Protein AF-A0A820PG14-F1 (afdb_monomer)

pLDDT: mean 74.49, std 11.97, range [37.75, 89.69]

Structure (mmCIF, N/CA/C/O backbone):
data_AF-A0A820PG14-F1
#
_entry.id   AF-A0A820PG14-F1
#
loop_
_atom_site.group_PDB
_atom_site.id
_atom_site.type_symbol
_atom_site.label_atom_id
_atom_site.label_alt_id
_atom_site.label_comp_id
_atom_site.label_asym_id
_atom_site.label_entity_id
_atom_site.label_seq_id
_atom_site.pdbx_PDB_ins_code
_atom_site.Cartn_x
_ato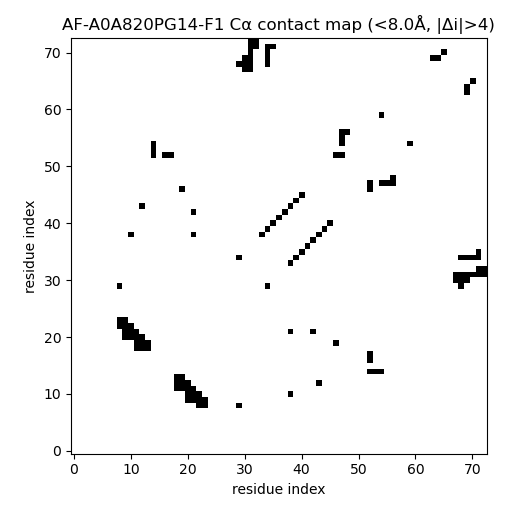m_site.Cartn_y
_atom_site.Cartn_z
_atom_site.occupancy
_atom_site.B_iso_or_equiv
_atom_site.auth_seq_id
_atom_site.auth_comp_id
_atom_site.auth_asym_id
_atom_site.auth_atom_id
_atom_site.pdbx_PDB_model_num
ATOM 1 N N . MET A 1 1 ? 8.191 -2.896 -27.691 1.00 37.75 1 MET A N 1
ATOM 2 C CA . MET A 1 1 ? 8.576 -1.863 -26.705 1.00 37.75 1 MET A CA 1
ATOM 3 C C . MET A 1 1 ? 7.311 -1.149 -26.268 1.00 37.75 1 MET A C 1
ATOM 5 O O . MET A 1 1 ? 6.690 -0.494 -27.097 1.00 37.75 1 MET A O 1
ATOM 9 N N . VAL A 1 2 ? 6.872 -1.344 -25.025 1.00 42.28 2 VAL A N 1
ATOM 10 C CA . VAL A 1 2 ? 5.753 -0.568 -24.475 1.00 42.28 2 VAL A CA 1
ATOM 11 C C . VAL A 1 2 ? 6.286 0.846 -24.255 1.00 42.28 2 VAL A C 1
ATOM 13 O O . VAL A 1 2 ? 7.275 1.023 -23.549 1.00 42.28 2 VAL A O 1
ATOM 16 N N . LYS A 1 3 ? 5.713 1.835 -24.949 1.00 42.66 3 LYS A N 1
ATOM 17 C CA . LYS A 1 3 ? 6.029 3.248 -24.713 1.00 42.66 3 LYS A CA 1
ATOM 18 C C . LYS A 1 3 ? 5.697 3.541 -23.249 1.00 42.66 3 LYS A C 1
ATOM 20 O O . LYS A 1 3 ? 4.559 3.297 -22.860 1.00 42.66 3 LYS A O 1
ATOM 25 N N . ASN A 1 4 ? 6.662 4.046 -22.475 1.00 50.88 4 ASN A N 1
ATOM 26 C CA . ASN A 1 4 ? 6.425 4.606 -21.142 1.00 50.88 4 ASN A CA 1
ATOM 27 C C . ASN A 1 4 ? 5.427 5.758 -21.290 1.00 50.88 4 ASN A C 1
ATOM 29 O O . ASN A 1 4 ? 5.813 6.898 -21.551 1.00 50.88 4 ASN A O 1
ATOM 33 N N . GLN A 1 5 ? 4.135 5.450 -21.216 1.00 50.22 5 GLN A N 1
ATOM 34 C CA . GLN A 1 5 ? 3.128 6.477 -21.056 1.00 50.22 5 GLN A CA 1
ATOM 35 C C . GLN A 1 5 ? 3.336 7.081 -19.665 1.00 50.22 5 GLN A C 1
ATOM 37 O O . GLN A 1 5 ? 3.566 6.332 -18.714 1.00 50.22 5 GLN A O 1
ATOM 42 N N . PRO A 1 6 ? 3.319 8.416 -19.536 1.00 50.41 6 PRO A N 1
ATOM 43 C CA . PRO A 1 6 ? 3.350 9.061 -18.237 1.00 50.41 6 PRO A CA 1
ATOM 44 C C . PRO A 1 6 ? 2.038 8.731 -17.524 1.00 50.41 6 PRO A C 1
ATOM 46 O O . PRO A 1 6 ? 1.029 9.407 -17.706 1.00 50.41 6 PRO A O 1
ATOM 49 N N . CYS A 1 7 ? 2.038 7.645 -16.760 1.00 52.09 7 CYS A N 1
ATOM 50 C CA . CYS A 1 7 ? 0.950 7.331 -15.859 1.00 52.09 7 CYS A CA 1
ATOM 51 C C . CYS A 1 7 ? 0.952 8.397 -14.752 1.00 52.09 7 CYS A C 1
ATOM 53 O O . CYS A 1 7 ? 1.981 8.661 -14.121 1.00 52.09 7 CYS A O 1
ATOM 55 N N . ILE A 1 8 ? -0.195 9.045 -14.549 1.00 52.38 8 ILE A N 1
ATOM 56 C CA . ILE A 1 8 ? -0.472 9.758 -13.304 1.00 52.38 8 ILE A CA 1
ATOM 57 C C . ILE A 1 8 ? -0.761 8.654 -12.290 1.00 52.38 8 ILE A C 1
ATOM 59 O O . ILE A 1 8 ? -1.828 8.051 -12.301 1.00 52.38 8 IL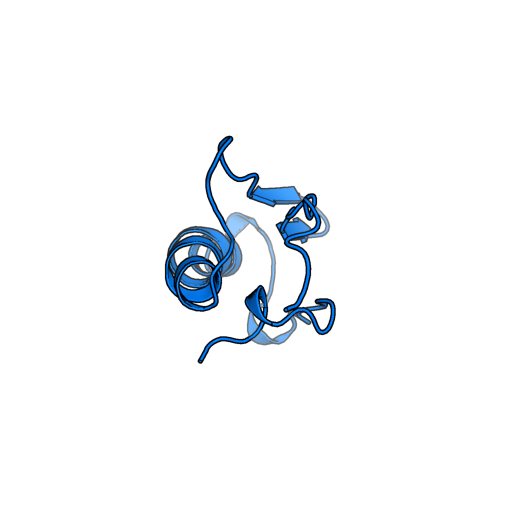E A O 1
ATOM 63 N N . GLU A 1 9 ? 0.254 8.308 -11.507 1.00 60.88 9 GLU A N 1
ATOM 64 C CA . GLU A 1 9 ? 0.233 7.158 -10.603 1.00 60.88 9 GLU A CA 1
ATOM 65 C C . GLU A 1 9 ? -0.121 7.665 -9.206 1.00 60.88 9 GLU A C 1
ATOM 67 O O . GLU A 1 9 ? 0.758 7.978 -8.403 1.00 60.88 9 GLU A O 1
ATOM 72 N N . ILE A 1 10 ? -1.424 7.841 -8.971 1.00 62.25 10 ILE A N 1
ATOM 73 C CA . ILE A 1 10 ? -1.977 8.157 -7.652 1.00 62.25 10 ILE A CA 1
ATOM 74 C C . ILE A 1 10 ? -2.479 6.852 -7.052 1.00 62.25 10 ILE A C 1
ATOM 76 O O . ILE A 1 10 ? -3.245 6.118 -7.677 1.00 62.25 10 ILE A O 1
ATOM 80 N N . PHE A 1 11 ? -2.051 6.580 -5.828 1.00 68.12 11 PHE A N 1
ATOM 81 C CA . PHE A 1 11 ? -2.661 5.559 -4.994 1.00 68.12 11 PHE A CA 1
ATOM 82 C C . PHE A 1 11 ? -3.509 6.246 -3.933 1.00 68.12 11 PHE A C 1
ATOM 84 O O . PHE A 1 11 ? -3.013 7.161 -3.279 1.00 68.12 11 PHE A O 1
ATOM 91 N N . GLU A 1 12 ? -4.755 5.809 -3.761 1.00 68.56 12 GLU A N 1
ATOM 92 C CA . GLU A 1 12 ? -5.711 6.394 -2.820 1.00 68.56 12 GLU A CA 1
ATOM 93 C C . GLU A 1 12 ? -6.312 5.311 -1.918 1.00 68.56 12 GLU A C 1
ATOM 95 O O . GLU A 1 12 ? -6.718 4.247 -2.384 1.00 68.56 12 GLU A O 1
ATOM 100 N N . ILE A 1 13 ? -6.410 5.607 -0.623 1.00 74.81 13 ILE A N 1
ATOM 101 C CA . ILE A 1 13 ? -7.247 4.885 0.338 1.00 74.81 13 ILE A CA 1
ATOM 102 C C . ILE A 1 13 ? -8.121 5.911 1.027 1.00 74.81 13 ILE A C 1
ATOM 104 O O . ILE A 1 13 ? -7.624 6.914 1.532 1.00 74.81 13 ILE A O 1
ATOM 108 N N . PHE A 1 14 ? -9.413 5.637 1.125 1.00 71.19 14 PHE A N 1
ATOM 109 C CA . PHE A 1 14 ? -10.309 6.437 1.940 1.00 71.19 14 PHE A CA 1
ATOM 110 C C . PHE A 1 14 ? -11.106 5.558 2.889 1.00 71.19 14 PHE A C 1
ATOM 112 O O . PHE A 1 14 ? -11.548 4.465 2.547 1.00 71.19 14 PHE A O 1
ATOM 119 N N . THR A 1 15 ? -11.292 6.066 4.098 1.00 71.44 15 THR A N 1
ATOM 120 C CA . THR A 1 15 ? -12.294 5.590 5.048 1.00 71.44 15 THR A CA 1
ATOM 121 C C . THR A 1 15 ? -13.462 6.571 5.046 1.00 71.44 15 THR A C 1
ATOM 123 O O . THR A 1 15 ? -13.415 7.616 4.394 1.00 71.44 15 THR A O 1
ATOM 126 N N . ALA A 1 16 ? -14.498 6.306 5.840 1.00 72.88 16 ALA A N 1
ATOM 127 C CA . ALA A 1 16 ? -15.571 7.279 6.049 1.00 72.88 16 ALA A CA 1
ATOM 128 C C . ALA A 1 16 ? -15.087 8.623 6.648 1.00 72.88 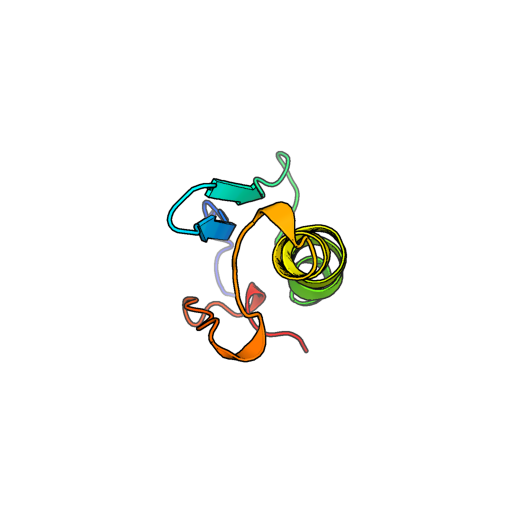16 ALA A C 1
ATOM 130 O O . ALA A 1 16 ? -15.838 9.595 6.639 1.00 72.88 16 ALA A O 1
ATOM 131 N N . LYS A 1 17 ? -13.860 8.691 7.195 1.00 73.44 17 LYS A N 1
ATOM 132 C CA . LYS A 1 17 ? -13.334 9.864 7.915 1.00 73.44 17 LYS A CA 1
ATOM 133 C C . LYS A 1 17 ? -12.061 10.466 7.324 1.00 73.44 17 LYS A C 1
ATOM 135 O O . LYS A 1 17 ? -11.795 11.641 7.569 1.00 73.44 17 LYS A O 1
ATOM 140 N N . ARG A 1 18 ? -11.232 9.681 6.635 1.00 79.12 18 ARG A N 1
ATOM 141 C CA . ARG A 1 18 ? -9.883 10.099 6.224 1.00 79.12 18 ARG A CA 1
ATOM 142 C C . ARG A 1 18 ? -9.574 9.613 4.815 1.00 79.12 18 ARG A C 1
ATOM 144 O O . ARG A 1 18 ? -9.921 8.494 4.464 1.00 79.12 18 ARG A O 1
ATOM 151 N N . LEU A 1 19 ? -8.884 10.451 4.049 1.00 80.88 19 LEU A N 1
ATOM 152 C CA . LEU A 1 19 ? -8.317 10.129 2.743 1.00 80.88 19 LEU A CA 1
ATOM 153 C C . LEU A 1 19 ? -6.789 10.116 2.882 1.00 80.88 19 LEU A C 1
ATOM 155 O O . LEU A 1 19 ? -6.211 11.026 3.476 1.00 80.88 19 LEU A O 1
ATOM 159 N N . HIS A 1 20 ? -6.148 9.087 2.345 1.00 82.94 20 HIS A N 1
ATOM 160 C CA . HIS A 1 20 ? -4.705 8.931 2.260 1.00 82.94 20 HIS A CA 1
ATOM 161 C C . HIS A 1 20 ? -4.315 8.711 0.809 1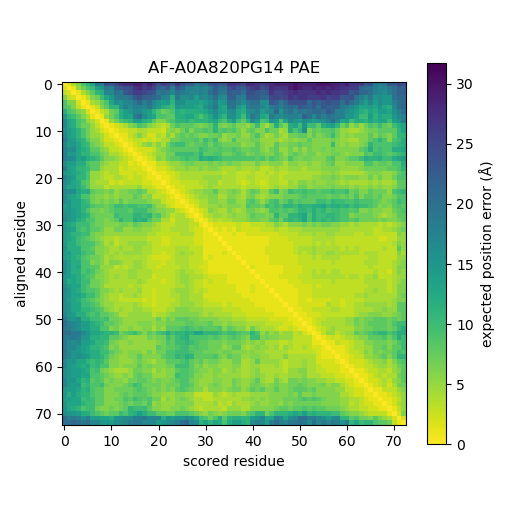.00 82.94 20 HIS A C 1
ATOM 163 O O . HIS A 1 20 ? -4.956 7.933 0.106 1.00 82.94 20 HIS A O 1
ATOM 169 N N . TRP A 1 21 ? -3.257 9.381 0.367 1.00 81.69 21 TRP A N 1
ATOM 170 C CA . TRP A 1 21 ? -2.774 9.242 -0.995 1.00 81.69 21 TRP A CA 1
ATOM 171 C C . TRP A 1 21 ? -1.259 9.324 -1.074 1.00 81.69 21 TRP A C 1
ATOM 173 O O . TRP A 1 21 ? -0.601 9.921 -0.218 1.00 81.69 21 TRP A O 1
ATOM 183 N N . VAL A 1 22 ? -0.714 8.744 -2.139 1.00 79.88 22 VAL A N 1
ATOM 184 C CA . VAL A 1 22 ? 0.706 8.837 -2.477 1.00 79.88 22 VAL A CA 1
ATOM 185 C C . VAL A 1 22 ? 0.843 9.394 -3.884 1.00 79.88 22 VAL A C 1
ATOM 187 O O . VAL A 1 22 ? 0.211 8.906 -4.819 1.00 79.88 22 VAL A O 1
ATOM 190 N N . VAL A 1 23 ? 1.683 10.419 -4.015 1.00 80.00 23 VAL A N 1
ATOM 191 C CA . VAL A 1 23 ? 2.086 11.020 -5.288 1.00 80.00 23 VAL A CA 1
ATOM 192 C C . VAL A 1 23 ? 3.593 10.852 -5.401 1.00 80.00 23 VAL A C 1
ATOM 194 O O . VAL A 1 23 ? 4.309 11.139 -4.443 1.00 80.00 23 VAL A O 1
ATOM 197 N N . LYS A 1 24 ? 4.066 10.378 -6.554 1.00 74.69 24 LYS A N 1
ATOM 198 C CA . LYS A 1 24 ? 5.505 10.269 -6.813 1.00 74.69 24 LYS A CA 1
ATOM 199 C C . LYS A 1 24 ? 6.123 11.610 -7.181 1.00 74.69 24 LYS A C 1
ATOM 201 O O . LYS A 1 24 ? 5.461 12.473 -7.767 1.00 74.69 24 LYS A O 1
ATOM 206 N N . ASP A 1 25 ? 7.429 11.697 -6.989 1.00 73.69 25 ASP A N 1
ATOM 207 C CA . ASP A 1 25 ? 8.208 12.818 -7.486 1.00 73.69 25 ASP A CA 1
ATOM 208 C C . ASP A 1 25 ? 8.515 12.704 -8.985 1.00 73.69 25 ASP A C 1
ATOM 210 O O . ASP A 1 25 ? 8.471 11.644 -9.627 1.00 73.69 25 ASP A O 1
ATOM 214 N N . LYS A 1 26 ? 8.824 13.853 -9.589 1.00 73.88 26 LYS A N 1
ATOM 215 C CA . LYS A 1 26 ? 9.118 13.947 -11.019 1.00 73.88 26 LYS A CA 1
ATOM 216 C C . LYS A 1 26 ? 10.364 13.126 -11.364 1.00 73.88 26 LYS A C 1
ATOM 218 O O . LYS A 1 26 ? 11.455 13.416 -10.889 1.00 73.88 26 LYS A O 1
ATOM 223 N N . GLY A 1 27 ? 10.211 12.181 -12.292 1.00 74.44 27 GLY A N 1
ATOM 224 C CA . GLY A 1 27 ? 11.304 11.337 -12.790 1.00 74.44 27 GLY A CA 1
ATOM 225 C C . GLY A 1 27 ? 11.344 9.939 -12.175 1.00 74.44 27 GLY A C 1
ATOM 226 O O . GLY A 1 27 ? 12.021 9.070 -12.721 1.00 74.44 27 GLY A O 1
ATOM 227 N N . GLU A 1 28 ? 10.572 9.682 -11.117 1.00 71.81 28 GLU A N 1
ATOM 228 C CA . GLU A 1 28 ? 10.411 8.332 -10.581 1.00 71.81 28 GLU A CA 1
ATOM 229 C C . GLU A 1 28 ? 9.516 7.476 -11.488 1.00 71.81 28 GLU A C 1
ATOM 231 O O . GLU A 1 28 ? 8.647 7.979 -12.207 1.00 71.81 28 GLU A O 1
ATOM 236 N N . SER A 1 29 ? 9.717 6.160 -11.470 1.00 72.69 29 SER A N 1
ATOM 237 C CA . SER A 1 29 ? 8.867 5.186 -12.167 1.00 72.69 29 SER A CA 1
ATOM 238 C C . SER A 1 29 ? 8.282 4.224 -11.146 1.00 72.69 29 SER A C 1
ATOM 240 O O . SER A 1 29 ? 9.028 3.712 -10.311 1.00 72.69 29 SER A O 1
ATOM 242 N N . TRP A 1 30 ? 6.981 3.935 -11.225 1.00 76.25 30 TRP A N 1
ATOM 243 C CA . TRP A 1 30 ? 6.410 2.880 -10.397 1.00 76.25 30 TRP A CA 1
ATOM 244 C C . TRP A 1 30 ? 6.889 1.541 -10.935 1.00 76.25 30 TRP A C 1
ATOM 246 O O . TRP A 1 30 ? 6.500 1.083 -12.007 1.00 76.25 30 TRP A O 1
ATOM 256 N N . THR A 1 31 ? 7.791 0.919 -10.194 1.00 80.31 31 THR A N 1
ATOM 257 C CA . THR A 1 31 ? 8.135 -0.485 -10.382 1.00 80.31 31 THR A CA 1
ATOM 258 C C . THR A 1 31 ? 7.269 -1.324 -9.448 1.00 80.31 31 THR A C 1
ATOM 260 O O . THR A 1 31 ? 6.762 -0.817 -8.447 1.00 80.31 31 THR A O 1
ATOM 263 N N . GLY A 1 32 ? 7.147 -2.626 -9.719 1.00 80.06 32 GLY A N 1
ATOM 264 C CA . GLY A 1 32 ? 6.525 -3.542 -8.754 1.00 80.06 32 GLY A CA 1
ATOM 265 C C . GLY A 1 32 ? 7.214 -3.504 -7.381 1.00 80.06 32 GLY A C 1
ATOM 266 O O . GLY A 1 32 ? 6.562 -3.682 -6.355 1.00 80.06 32 GLY A O 1
ATOM 267 N N . GLN A 1 33 ? 8.518 -3.191 -7.350 1.00 83.25 33 GLN A N 1
ATOM 268 C CA . GLN A 1 33 ? 9.270 -3.004 -6.110 1.00 83.25 33 GLN A CA 1
ATOM 269 C C . GLN A 1 33 ? 8.857 -1.725 -5.372 1.00 83.25 33 GLN A C 1
ATOM 271 O O . GLN A 1 33 ? 8.585 -1.783 -4.180 1.00 83.25 33 GLN A O 1
ATOM 276 N N . TYR A 1 34 ? 8.727 -0.597 -6.076 1.00 82.62 34 TYR A N 1
ATOM 277 C CA . TYR A 1 34 ? 8.237 0.656 -5.488 1.00 82.62 34 TYR A CA 1
ATOM 278 C C . TYR A 1 34 ? 6.822 0.492 -4.919 1.00 82.62 34 TYR A C 1
ATOM 280 O O . TYR A 1 34 ? 6.530 0.955 -3.819 1.00 82.62 34 TYR A O 1
ATOM 288 N N . PHE A 1 35 ? 5.953 -0.220 -5.644 1.00 81.12 35 PHE A N 1
ATOM 289 C CA . PHE A 1 35 ? 4.611 -0.531 -5.166 1.00 81.12 35 PHE A CA 1
ATOM 290 C C . PHE A 1 35 ? 4.642 -1.336 -3.858 1.00 81.12 35 PHE A C 1
ATOM 292 O O . PHE A 1 35 ? 3.925 -1.017 -2.915 1.00 81.12 35 PHE A O 1
ATOM 299 N N . ARG A 1 36 ? 5.502 -2.350 -3.745 1.00 83.25 36 ARG A N 1
ATOM 300 C CA . ARG A 1 36 ? 5.631 -3.111 -2.495 1.00 83.25 36 ARG A CA 1
ATOM 301 C C . ARG A 1 36 ? 6.211 -2.308 -1.341 1.00 83.25 36 ARG A C 1
ATOM 303 O O . ARG A 1 36 ? 5.643 -2.312 -0.248 1.00 83.25 36 ARG A O 1
ATOM 310 N N . ASP A 1 37 ? 7.358 -1.688 -1.566 1.00 87.25 37 ASP A N 1
ATOM 311 C CA . ASP A 1 37 ? 8.156 -1.136 -0.477 1.00 87.25 37 ASP A CA 1
ATOM 312 C C . ASP A 1 37 ? 7.551 0.187 -0.018 1.00 87.25 37 ASP A C 1
ATOM 314 O O . ASP A 1 37 ? 7.209 0.354 1.149 1.00 87.25 37 ASP A O 1
ATOM 318 N N . ILE A 1 38 ? 7.303 1.094 -0.959 1.00 86.06 38 ILE A N 1
ATOM 319 C CA . ILE A 1 38 ? 6.837 2.438 -0.633 1.00 86.06 38 ILE A CA 1
ATOM 320 C C . ILE A 1 38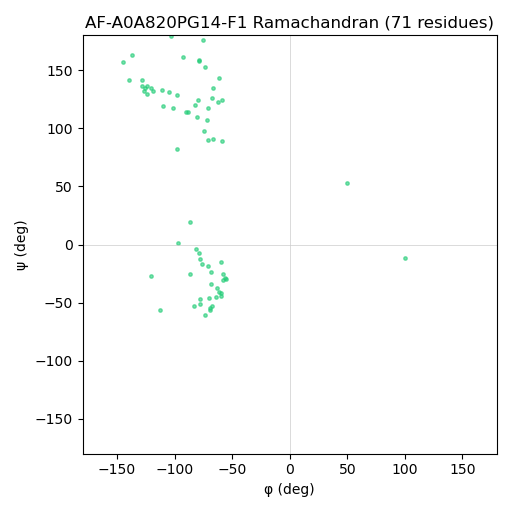 ? 5.324 2.441 -0.436 1.00 86.06 38 ILE A C 1
ATOM 322 O O . ILE A 1 38 ? 4.828 2.894 0.591 1.00 86.06 38 ILE A O 1
ATOM 326 N N . ILE A 1 39 ? 4.559 1.924 -1.399 1.00 83.69 39 ILE A N 1
ATOM 327 C CA . ILE A 1 39 ? 3.097 2.045 -1.335 1.00 83.69 39 ILE A CA 1
ATOM 328 C C . ILE A 1 39 ? 2.531 1.112 -0.276 1.00 83.69 39 ILE A C 1
ATOM 330 O O . ILE A 1 39 ? 1.941 1.585 0.690 1.00 83.69 39 ILE A O 1
ATOM 334 N N . LEU A 1 40 ? 2.733 -0.198 -0.404 1.00 83.81 40 LEU A N 1
ATOM 335 C CA . LEU A 1 40 ? 2.142 -1.142 0.541 1.00 83.81 40 LEU A CA 1
ATOM 336 C C . LEU A 1 40 ? 2.776 -1.032 1.934 1.00 83.81 40 LEU A C 1
ATOM 338 O O . LEU A 1 40 ? 2.068 -0.830 2.922 1.00 83.81 40 LEU A O 1
ATOM 342 N N . THR A 1 41 ? 4.102 -1.143 2.018 1.00 88.25 41 THR A N 1
ATOM 343 C CA . THR A 1 41 ? 4.780 -1.316 3.310 1.00 88.25 41 THR A CA 1
ATOM 344 C C . THR A 1 41 ? 4.898 -0.014 4.095 1.00 88.25 41 THR A C 1
ATOM 346 O O . THR A 1 41 ? 4.568 0.002 5.281 1.00 88.25 41 THR A O 1
ATOM 349 N N . GLU A 1 42 ? 5.322 1.081 3.463 1.00 89.69 42 GLU A N 1
ATOM 350 C CA . GLU A 1 42 ? 5.550 2.352 4.167 1.00 89.69 42 GLU A CA 1
ATOM 351 C C . GLU A 1 42 ? 4.302 3.234 4.304 1.00 89.69 42 GLU A C 1
ATOM 353 O O . GLU A 1 42 ? 4.237 4.057 5.220 1.00 89.69 42 GLU A O 1
ATOM 358 N N . ARG A 1 43 ? 3.309 3.107 3.413 1.00 87.69 43 ARG A N 1
ATOM 359 C CA . ARG A 1 43 ? 2.157 4.028 3.365 1.00 87.69 43 ARG A CA 1
ATOM 360 C C . ARG A 1 43 ? 0.846 3.347 3.751 1.00 87.69 43 ARG A C 1
ATOM 362 O O . ARG A 1 43 ? 0.200 3.755 4.716 1.00 87.69 43 ARG A O 1
ATOM 369 N N . VAL A 1 44 ? 0.478 2.271 3.056 1.00 85.12 44 VAL A N 1
ATOM 370 C CA . VAL A 1 44 ? -0.803 1.567 3.232 1.00 85.12 44 VAL A CA 1
ATOM 371 C C . VAL A 1 44 ? -0.892 0.838 4.560 1.00 85.12 44 VAL A C 1
ATOM 373 O O . VAL A 1 44 ? -1.836 1.067 5.310 1.00 85.12 44 VAL A O 1
ATOM 376 N N . PHE A 1 45 ? 0.050 -0.055 4.869 1.00 86.06 45 PHE A N 1
ATOM 377 C CA . PHE A 1 45 ? -0.057 -0.874 6.076 1.00 86.06 45 PHE A CA 1
ATOM 378 C C . PHE A 1 45 ? -0.080 -0.041 7.363 1.00 86.06 45 PHE A C 1
ATOM 380 O O . PHE A 1 45 ? -0.902 -0.352 8.225 1.00 86.06 45 PHE A O 1
ATOM 387 N N . PRO A 1 46 ? 0.723 1.029 7.516 1.00 89.06 46 PRO A N 1
ATOM 388 C CA . PRO A 1 46 ? 0.600 1.918 8.667 1.00 89.06 46 PRO A CA 1
ATOM 389 C C . PRO A 1 46 ? -0.748 2.637 8.719 1.00 89.06 46 PRO A C 1
ATOM 391 O O . PRO A 1 46 ? -1.312 2.790 9.799 1.00 89.06 46 PRO A O 1
ATOM 394 N N . PHE A 1 47 ? -1.294 3.044 7.567 1.00 86.50 47 PHE A N 1
ATOM 395 C CA . PHE A 1 47 ? -2.624 3.645 7.508 1.00 86.50 47 PHE A CA 1
ATOM 396 C C . PHE A 1 47 ? -3.713 2.654 7.942 1.00 86.50 47 PHE A C 1
ATOM 398 O O . PHE A 1 47 ? -4.571 3.006 8.746 1.00 86.50 47 PHE A O 1
ATOM 405 N N . LEU A 1 48 ? -3.668 1.408 7.472 1.00 84.50 48 LEU A N 1
ATOM 406 C CA . LEU A 1 48 ? -4.655 0.388 7.836 1.00 84.50 48 LEU A CA 1
ATOM 407 C C . LEU A 1 48 ? -4.557 -0.042 9.302 1.00 84.50 48 LEU A C 1
ATOM 409 O O . LEU A 1 48 ? -5.573 -0.313 9.927 1.00 84.50 48 LEU A O 1
ATOM 413 N N . LYS A 1 49 ? -3.348 -0.072 9.869 1.00 86.19 49 LYS A N 1
ATOM 414 C CA . LYS A 1 49 ? -3.118 -0.455 11.272 1.00 86.19 49 LYS A CA 1
ATOM 415 C C . LYS A 1 49 ? -3.370 0.676 12.272 1.00 86.19 49 LYS A C 1
ATOM 417 O O . LYS A 1 49 ? -3.243 0.455 13.472 1.00 86.19 49 LYS A O 1
ATOM 422 N N . ASN A 1 50 ? -3.678 1.886 11.810 1.00 84.62 50 ASN A N 1
ATOM 423 C CA . ASN A 1 50 ? -3.968 3.004 12.697 1.00 84.62 50 ASN A CA 1
ATOM 424 C C . ASN A 1 50 ? -5.420 2.922 13.194 1.00 84.62 50 ASN A C 1
ATOM 426 O O . ASN A 1 50 ? -6.358 3.185 12.442 1.00 84.62 50 ASN A O 1
ATOM 430 N N . GLU A 1 51 ? -5.587 2.619 14.480 1.00 83.69 51 GLU A N 1
ATOM 431 C CA . GLU A 1 51 ? -6.890 2.463 15.141 1.00 83.69 51 GLU A CA 1
ATOM 432 C C . GLU A 1 51 ? -7.784 3.717 15.045 1.00 83.69 51 GLU A C 1
ATOM 434 O O . GLU A 1 51 ? -9.011 3.611 15.031 1.00 83.69 51 GLU A O 1
ATOM 439 N N . GLU A 1 52 ? -7.209 4.915 14.885 1.00 84.44 52 GLU A N 1
ATOM 440 C CA . GLU A 1 52 ? -7.986 6.149 14.704 1.00 84.44 52 GLU A CA 1
ATOM 441 C C . GLU A 1 52 ? -8.693 6.239 13.343 1.00 84.44 52 GLU A C 1
ATOM 443 O O . GLU A 1 52 ? -9.607 7.052 13.168 1.00 84.44 52 GLU A O 1
ATOM 448 N N . ASN A 1 53 ? -8.267 5.445 12.356 1.00 79.12 53 ASN A N 1
ATOM 449 C CA . ASN A 1 53 ? -8.843 5.469 11.013 1.00 79.12 53 ASN A CA 1
ATOM 450 C C . ASN A 1 53 ? -10.179 4.723 10.926 1.00 79.12 53 ASN A C 1
ATOM 452 O O . ASN A 1 53 ? -10.900 4.926 9.945 1.00 79.12 53 ASN A O 1
ATOM 456 N N . VAL A 1 54 ? -10.531 3.947 11.964 1.00 77.88 54 VAL A N 1
ATOM 457 C CA . VAL A 1 54 ? -11.782 3.176 12.072 1.00 77.88 54 VAL A CA 1
ATOM 458 C C . VAL A 1 54 ? -12.017 2.346 10.803 1.00 77.88 54 VAL A C 1
ATOM 460 O O . VAL A 1 54 ? -13.039 2.473 10.131 1.00 77.88 54 VAL A O 1
ATOM 463 N N . ILE A 1 55 ? -11.008 1.556 10.440 1.00 80.69 55 ILE A N 1
ATOM 464 C CA . ILE A 1 55 ? -11.012 0.635 9.303 1.00 80.69 55 ILE A CA 1
ATOM 465 C C . ILE A 1 55 ? -10.640 -0.750 9.821 1.00 80.69 55 ILE A C 1
ATOM 467 O O . ILE A 1 55 ? -9.710 -0.865 10.617 1.00 80.69 55 ILE A O 1
ATOM 471 N N . ASP A 1 56 ? -11.370 -1.778 9.395 1.00 81.75 56 ASP A N 1
ATOM 472 C CA . ASP A 1 56 ? -10.958 -3.164 9.595 1.00 81.75 56 ASP A CA 1
ATOM 473 C C . ASP A 1 56 ? -10.088 -3.575 8.397 1.00 81.75 56 ASP A C 1
ATOM 475 O O . ASP A 1 56 ? -10.598 -3.591 7.272 1.00 81.75 56 ASP A O 1
ATOM 479 N N . PRO A 1 57 ? -8.784 -3.859 8.586 1.00 79.88 57 PRO A N 1
ATOM 480 C C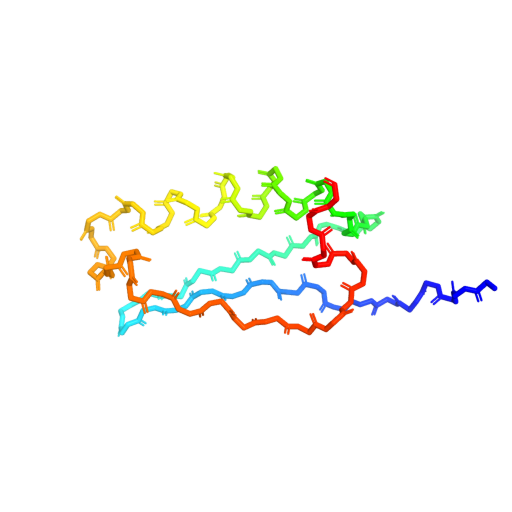A . PRO A 1 57 ? -7.903 -4.289 7.504 1.00 79.88 57 PRO A CA 1
ATOM 481 C C . PRO A 1 57 ? -8.407 -5.524 6.748 1.00 79.88 57 PRO A C 1
ATOM 483 O O . PRO A 1 57 ? -8.125 -5.6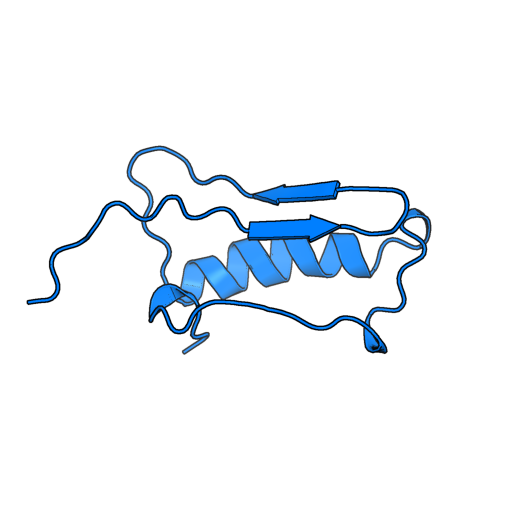38 5.554 1.00 79.88 57 PRO A O 1
ATOM 486 N N . ASP A 1 58 ? -9.153 -6.414 7.411 1.00 81.12 58 ASP A N 1
ATOM 487 C CA . ASP A 1 58 ? -9.666 -7.652 6.815 1.00 81.12 58 ASP A CA 1
ATOM 488 C C . ASP A 1 58 ? -10.875 -7.403 5.893 1.00 81.12 58 ASP A C 1
ATOM 490 O O . ASP A 1 58 ? -11.195 -8.235 5.041 1.00 81.12 58 ASP A O 1
ATOM 494 N N . GLU A 1 59 ? -11.514 -6.235 5.998 1.00 79.75 59 GLU A N 1
ATOM 495 C CA . GLU A 1 59 ? -12.639 -5.823 5.148 1.00 79.75 59 GLU A CA 1
ATOM 496 C C . GLU A 1 59 ? -12.210 -4.920 3.975 1.00 79.75 59 GLU A C 1
ATOM 498 O O . GLU A 1 59 ? -13.038 -4.485 3.168 1.00 79.75 59 GLU A O 1
ATOM 503 N N . VAL A 1 60 ? -10.911 -4.629 3.841 1.00 78.81 60 VAL A N 1
ATOM 504 C CA . VAL A 1 60 ? -10.402 -3.737 2.793 1.00 78.81 60 VAL A CA 1
ATOM 505 C C . VAL A 1 60 ? -10.294 -4.453 1.456 1.00 78.81 60 VAL A C 1
ATOM 507 O O . VAL A 1 60 ? -9.571 -5.436 1.293 1.00 78.81 60 VAL A O 1
ATOM 510 N N . ILE A 1 61 ? -10.942 -3.881 0.444 1.00 78.06 61 ILE A N 1
ATOM 511 C CA . ILE A 1 61 ? -10.817 -4.323 -0.942 1.00 78.06 61 ILE A CA 1
ATOM 512 C C . ILE A 1 61 ? -9.875 -3.376 -1.680 1.00 78.06 61 ILE A C 1
ATOM 514 O O . ILE A 1 61 ? -10.167 -2.196 -1.867 1.00 78.06 61 ILE A O 1
ATOM 518 N N . PHE A 1 62 ? -8.754 -3.915 -2.152 1.00 75.94 62 PHE A N 1
ATOM 519 C CA . PHE A 1 62 ? -7.841 -3.190 -3.026 1.00 75.94 62 PHE A CA 1
ATOM 520 C C . PHE A 1 62 ? -8.339 -3.245 -4.468 1.00 75.94 62 PHE A C 1
ATOM 522 O O . PHE A 1 62 ? -8.448 -4.319 -5.059 1.00 75.94 62 PHE A O 1
ATOM 529 N N . ILE A 1 63 ? -8.610 -2.076 -5.046 1.00 75.69 63 ILE A N 1
ATOM 530 C CA . ILE A 1 63 ? -8.974 -1.931 -6.455 1.00 75.69 63 ILE A CA 1
ATOM 531 C C . ILE A 1 63 ? -7.810 -1.249 -7.167 1.00 75.69 63 ILE A C 1
ATOM 533 O O . ILE A 1 63 ? -7.441 -0.126 -6.835 1.00 75.69 63 ILE A O 1
ATOM 537 N N . ASN A 1 64 ? -7.231 -1.925 -8.152 1.00 75.31 64 ASN A N 1
ATOM 538 C CA . ASN A 1 64 ? -6.196 -1.375 -9.018 1.00 75.31 64 ASN A CA 1
ATOM 539 C C . ASN A 1 64 ? -6.453 -1.764 -10.478 1.00 75.31 64 ASN A C 1
ATOM 541 O O . ASN A 1 64 ? -7.242 -2.664 -10.784 1.00 75.31 64 ASN A O 1
ATOM 545 N N . ASP A 1 65 ? -5.808 -1.052 -11.399 1.00 73.75 65 ASP A N 1
ATOM 546 C CA . ASP A 1 65 ? -5.799 -1.458 -12.796 1.00 73.75 65 ASP A CA 1
ATOM 547 C C . ASP A 1 65 ? -4.851 -2.655 -13.016 1.00 73.75 65 ASP A C 1
ATOM 549 O O . ASP A 1 65 ? -4.161 -3.137 -12.116 1.00 73.75 65 ASP A O 1
ATOM 553 N N . LYS A 1 66 ? -4.814 -3.171 -14.248 1.00 77.88 66 LYS A N 1
ATOM 554 C CA . LYS A 1 66 ? -3.949 -4.307 -14.604 1.00 77.88 66 LYS A CA 1
ATOM 555 C C . LYS A 1 66 ? -2.537 -3.880 -15.022 1.00 77.88 66 LYS A C 1
ATOM 557 O O . LYS A 1 66 ? -1.866 -4.665 -15.706 1.00 77.88 66 LYS A O 1
ATOM 562 N N . ALA A 1 67 ? -2.087 -2.672 -14.670 1.00 75.50 67 ALA A N 1
ATOM 563 C CA . ALA A 1 67 ? -0.771 -2.189 -15.059 1.00 75.50 67 ALA A CA 1
ATOM 564 C C . ALA A 1 67 ? 0.340 -3.089 -14.481 1.00 75.50 67 ALA A C 1
ATOM 566 O O . ALA A 1 67 ? 0.230 -3.582 -13.356 1.00 75.50 67 ALA A O 1
ATOM 567 N N . PRO A 1 68 ? 1.442 -3.323 -15.221 1.00 74.69 68 PRO A N 1
ATOM 568 C CA . PRO A 1 68 ? 2.540 -4.159 -14.736 1.00 74.69 68 PRO A CA 1
ATOM 569 C C . PRO A 1 68 ? 3.166 -3.664 -13.427 1.00 74.69 68 PRO A C 1
ATOM 571 O O . PRO A 1 68 ? 3.619 -4.481 -12.634 1.00 74.69 68 PRO A O 1
ATOM 574 N N . CYS A 1 69 ? 3.169 -2.350 -13.186 1.00 72.81 69 CYS A N 1
ATOM 575 C CA . CYS A 1 69 ? 3.697 -1.741 -11.965 1.00 72.81 69 CYS A CA 1
ATOM 576 C C . CYS A 1 69 ? 2.866 -2.052 -10.713 1.00 72.81 69 CYS A C 1
ATOM 578 O O . CYS A 1 69 ? 3.413 -2.058 -9.616 1.00 72.81 69 CYS A O 1
ATOM 580 N N . MET A 1 70 ? 1.583 -2.387 -10.881 1.00 71.00 70 MET A N 1
ATOM 581 C CA . MET A 1 70 ? 0.694 -2.823 -9.800 1.00 71.00 70 MET A CA 1
ATOM 582 C C . MET A 1 70 ? 0.907 -4.294 -9.415 1.00 71.00 70 MET A C 1
ATOM 584 O O . MET A 1 70 ? 0.324 -4.781 -8.447 1.00 71.00 70 MET A O 1
ATOM 588 N N . ARG A 1 71 ? 1.728 -5.036 -10.172 1.00 66.56 71 ARG A N 1
ATOM 589 C CA . ARG A 1 71 ? 2.063 -6.426 -9.858 1.00 66.56 71 ARG A CA 1
ATOM 590 C C . ARG A 1 71 ? 3.297 -6.461 -8.968 1.00 66.56 71 ARG A C 1
ATOM 592 O O . ARG A 1 71 ? 4.402 -6.133 -9.397 1.00 66.56 71 ARG A O 1
ATOM 599 N N . ALA A 1 72 ? 3.104 -6.912 -7.737 1.00 56.62 72 ALA A N 1
ATOM 600 C CA . ALA A 1 72 ? 4.189 -7.265 -6.838 1.00 56.62 72 ALA A CA 1
ATOM 601 C C . ALA A 1 72 ? 4.861 -8.572 -7.329 1.00 56.62 72 ALA A C 1
ATOM 603 O O . ALA A 1 72 ? 4.431 -9.653 -6.940 1.00 56.62 72 ALA A O 1
ATOM 604 N N . TYR A 1 73 ? 5.890 -8.477 -8.191 1.00 53.25 73 TYR A N 1
ATOM 605 C CA . TYR A 1 73 ? 6.768 -9.599 -8.605 1.00 53.25 73 TYR A CA 1
ATOM 606 C C . TYR A 1 73 ? 7.957 -9.828 -7.680 1.00 53.25 73 TYR A C 1
ATOM 608 O O . TYR A 1 73 ? 7.773 -10.423 -6.617 1.00 53.25 73 TYR A O 1
#

Radius of gyration: 13.4 Å; Cα contacts (8 Å, |Δi|>4): 65; chains: 1; bounding box: 27×24×42 Å

Mean predicted aligned error: 7.41 Å

Solvent-accessible surface area (backbone atoms only — not comparable to full-atom values): 4863 Å² total; per-residue (Å²): 131,83,76,87,67,87,70,86,65,72,49,78,49,72,51,101,84,50,79,46,73,48,77,76,63,94,88,70,74,75,35,24,63,46,41,45,53,50,45,42,57,66,47,45,48,56,54,47,68,34,7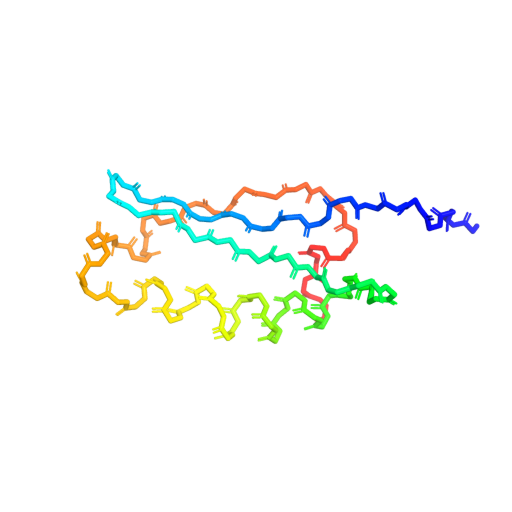7,90,54,75,57,61,66,91,75,63,79,88,83,77,74,90,52,73,36,73,42,74,123

Secondary structure (DSSP, 8-state):
---------EEEEE-SS-EEEEEPPTT----HHHIIIIIIIIIIHHHHT-GGG---GGGPPP-----GGGS--

Sequence (73 aa):
MVKNQPCIEIFEIFTAKRLHWVVKDKGESWTGQYFRDIILTERVFPFLKNEENVIDPDEVIFINDKAPCMRAY

Foldseek 3Di:
DPPPDPDQDKDWDADPVDIFIDGDDPPDDQALVCCVPVVVPVGP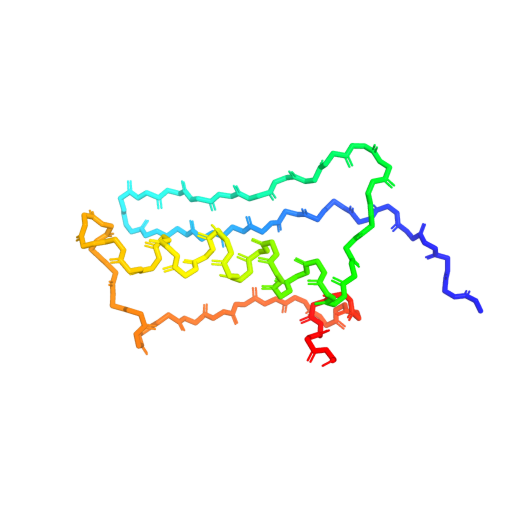VVCQPDVVRVHPPVPDDDDDDPDNSVDND